Protein AF-A0A838VUN7-F1 (afdb_monomer)

pLDDT: mean 86.35, std 13.73, range [47.97, 97.88]

Structure (mmCIF, N/CA/C/O backbone):
data_AF-A0A838VUN7-F1
#
_entry.id   AF-A0A838VUN7-F1
#
loop_
_atom_site.group_PDB
_atom_site.id
_atom_site.type_symbol
_atom_site.label_atom_id
_atom_site.label_alt_id
_atom_site.label_comp_id
_atom_site.label_asym_id
_atom_site.label_entity_id
_atom_site.label_seq_id
_atom_site.pdbx_PDB_ins_code
_atom_site.Cartn_x
_atom_site.Cartn_y
_atom_site.Cartn_z
_atom_site.occupancy
_atom_site.B_iso_or_equiv
_atom_site.auth_seq_id
_atom_site.auth_comp_id
_atom_site.auth_asym_id
_atom_site.auth_atom_id
_atom_site.pdbx_PDB_model_num
ATOM 1 N N . ILE A 1 1 ? 11.961 -2.527 0.015 1.00 60.47 1 ILE A N 1
ATOM 2 C CA . ILE A 1 1 ? 12.430 -2.437 -1.397 1.00 60.47 1 ILE A CA 1
ATOM 3 C C . ILE A 1 1 ? 13.851 -1.857 -1.451 1.00 60.47 1 ILE A C 1
ATOM 5 O O . ILE A 1 1 ? 14.229 -1.157 -0.523 1.00 60.47 1 ILE A O 1
ATOM 9 N N . ILE A 1 2 ? 14.664 -2.150 -2.482 1.00 61.91 2 ILE A N 1
ATOM 10 C CA . ILE A 1 2 ? 15.952 -1.453 -2.694 1.00 61.91 2 ILE A CA 1
ATOM 11 C C . ILE A 1 2 ? 15.693 -0.212 -3.553 1.00 61.91 2 ILE A C 1
ATOM 13 O O . ILE A 1 2 ? 15.218 -0.328 -4.681 1.00 61.91 2 ILE A O 1
ATOM 17 N N . LEU A 1 3 ? 16.000 0.967 -3.014 1.00 60.28 3 LEU A N 1
ATOM 18 C CA . LEU A 1 3 ? 16.017 2.227 -3.754 1.00 60.28 3 LEU A CA 1
ATOM 19 C C . LEU A 1 3 ? 17.439 2.467 -4.276 1.00 60.28 3 LEU A C 1
ATOM 21 O O . LEU A 1 3 ? 18.329 2.807 -3.499 1.00 60.28 3 LEU A O 1
ATOM 25 N N . SER A 1 4 ? 17.670 2.273 -5.578 1.00 61.47 4 SER A N 1
ATOM 26 C CA . SER A 1 4 ? 18.929 2.689 -6.208 1.00 61.47 4 SER A CA 1
ATOM 27 C C . SER A 1 4 ? 18.871 4.176 -6.587 1.00 61.47 4 SER A C 1
ATOM 29 O O . SER A 1 4 ? 17.878 4.601 -7.177 1.00 61.47 4 SER A O 1
ATOM 31 N N . PRO A 1 5 ? 19.937 4.969 -6.371 1.00 60.53 5 PRO A N 1
ATOM 32 C CA . PRO A 1 5 ? 20.020 6.348 -6.863 1.00 60.53 5 PRO A CA 1
ATOM 33 C C . PRO A 1 5 ? 19.864 6.481 -8.389 1.00 60.53 5 PRO A C 1
ATOM 35 O O . PRO A 1 5 ? 19.522 7.550 -8.883 1.00 60.53 5 PRO A O 1
ATOM 38 N N . SER A 1 6 ? 20.106 5.402 -9.144 1.00 64.88 6 SER A N 1
ATOM 39 C CA . SER A 1 6 ? 19.923 5.351 -10.601 1.00 64.88 6 SER A CA 1
ATOM 40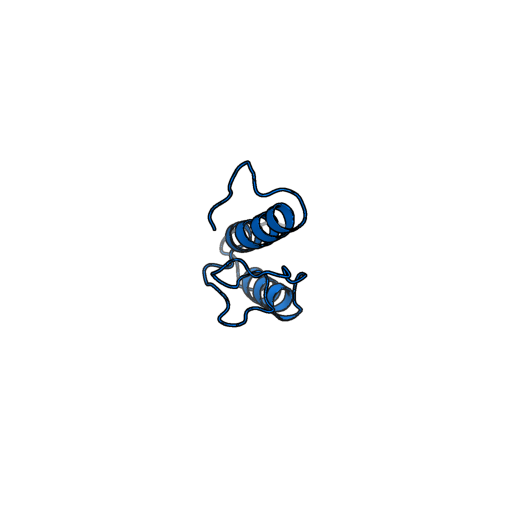 C C . SER A 1 6 ? 18.525 4.901 -11.043 1.00 64.88 6 SER A C 1
ATOM 42 O O . SER A 1 6 ? 18.224 4.942 -12.236 1.00 64.88 6 SER A O 1
ATOM 44 N N . GLN A 1 7 ? 17.662 4.476 -10.114 1.00 66.25 7 GLN A N 1
ATOM 45 C CA . GLN A 1 7 ? 16.274 4.113 -10.398 1.00 66.25 7 GLN A CA 1
ATOM 46 C C . GLN A 1 7 ? 15.424 5.376 -10.503 1.00 66.25 7 GLN A C 1
ATOM 48 O O . GLN A 1 7 ? 14.835 5.856 -9.537 1.00 66.25 7 GLN A O 1
ATOM 53 N N . THR A 1 8 ? 15.396 5.945 -11.700 1.00 72.19 8 THR A N 1
ATOM 54 C CA . THR A 1 8 ? 14.680 7.183 -11.994 1.00 72.19 8 THR A CA 1
ATOM 55 C C . THR A 1 8 ? 13.312 6.899 -12.625 1.00 72.19 8 THR A C 1
ATOM 57 O O . THR A 1 8 ? 13.059 5.827 -13.177 1.00 72.19 8 THR A O 1
ATOM 60 N N . GLY A 1 9 ? 12.389 7.856 -12.503 1.00 82.31 9 GLY A N 1
ATOM 61 C CA . GLY A 1 9 ? 11.048 7.768 -13.088 1.00 82.31 9 GLY A CA 1
ATOM 62 C C . GLY A 1 9 ? 10.065 6.913 -12.280 1.00 82.31 9 GLY A C 1
ATOM 63 O O . GLY A 1 9 ? 9.971 7.038 -11.058 1.00 82.31 9 GLY A O 1
ATOM 64 N N . GLU A 1 10 ? 9.304 6.060 -12.969 1.00 84.56 10 GLU A N 1
ATOM 65 C CA . GLU A 1 10 ? 8.154 5.335 -12.402 1.00 84.56 10 GLU A CA 1
ATOM 66 C C . GLU A 1 10 ? 8.520 4.391 -11.245 1.00 84.56 10 GLU A C 1
ATOM 68 O O . GLU A 1 10 ? 7.712 4.189 -10.337 1.00 84.56 10 GLU A O 1
ATOM 73 N N . TYR A 1 11 ? 9.749 3.865 -11.224 1.00 87.69 11 TYR A N 1
ATOM 74 C CA . TYR A 1 11 ? 10.231 2.980 -10.159 1.00 87.69 11 TYR A CA 1
ATOM 75 C C . TYR A 1 11 ? 10.372 3.689 -8.811 1.00 87.69 11 TYR A C 1
ATOM 77 O O . TYR A 1 11 ? 10.063 3.089 -7.781 1.00 87.69 11 TYR A O 1
ATOM 85 N N . LEU A 1 12 ? 10.780 4.965 -8.808 1.00 89.12 12 LEU A N 1
ATOM 86 C CA . LEU A 1 12 ? 10.851 5.755 -7.580 1.00 89.12 12 LEU A CA 1
ATOM 87 C C . LEU A 1 12 ? 9.446 5.968 -7.018 1.00 89.12 12 LEU A C 1
ATOM 89 O O . LEU A 1 12 ? 9.207 5.669 -5.855 1.00 89.12 12 LEU A O 1
ATOM 93 N N . SER A 1 13 ? 8.494 6.399 -7.853 1.00 90.69 13 SER A N 1
ATOM 94 C CA . SER A 1 13 ? 7.101 6.569 -7.426 1.00 90.69 13 SER A CA 1
ATOM 95 C C . SER A 1 13 ? 6.490 5.265 -6.914 1.00 90.69 13 SER A C 1
ATOM 97 O O . SER A 1 13 ? 5.785 5.276 -5.908 1.00 90.69 13 SER A O 1
ATOM 99 N N . ALA A 1 14 ? 6.764 4.141 -7.576 1.00 92.62 14 ALA A N 1
ATOM 100 C CA . ALA A 1 14 ? 6.287 2.831 -7.154 1.00 92.62 14 ALA A CA 1
ATOM 101 C C . ALA A 1 14 ? 6.842 2.420 -5.788 1.00 92.62 14 ALA A C 1
ATOM 103 O O . ALA A 1 14 ? 6.081 2.028 -4.904 1.00 92.62 14 ALA A O 1
ATOM 104 N N . ALA A 1 15 ? 8.152 2.569 -5.594 1.00 92.88 15 ALA A N 1
ATOM 105 C CA . ALA A 1 15 ? 8.788 2.274 -4.323 1.00 92.88 15 ALA A CA 1
ATOM 106 C C . ALA A 1 15 ? 8.295 3.219 -3.217 1.00 92.88 15 ALA A C 1
ATOM 108 O O . ALA A 1 15 ? 7.950 2.751 -2.140 1.00 92.88 15 ALA A O 1
ATOM 109 N N . THR A 1 16 ? 8.140 4.520 -3.487 1.00 92.88 16 THR A N 1
ATOM 110 C CA . THR A 1 16 ? 7.547 5.463 -2.526 1.00 92.88 16 THR A CA 1
ATOM 111 C C . THR A 1 16 ? 6.143 5.036 -2.105 1.00 92.88 16 THR A C 1
ATOM 113 O O . THR A 1 16 ? 5.850 5.048 -0.915 1.00 92.88 16 THR A O 1
ATOM 116 N N . ARG A 1 17 ? 5.278 4.619 -3.042 1.00 95.06 17 ARG A N 1
ATOM 117 C CA . ARG A 1 17 ? 3.928 4.134 -2.700 1.00 95.06 17 ARG A CA 1
ATOM 118 C C . ARG A 1 17 ? 3.977 2.899 -1.795 1.00 95.06 17 ARG A C 1
ATOM 120 O O . ARG A 1 17 ? 3.211 2.834 -0.841 1.00 95.06 17 ARG A O 1
ATOM 127 N N . HIS A 1 18 ? 4.870 1.952 -2.075 1.00 96.12 18 HIS A N 1
ATOM 128 C CA . HIS A 1 18 ? 5.034 0.739 -1.271 1.00 96.12 18 HIS A CA 1
ATOM 129 C C . HIS A 1 18 ? 5.525 1.045 0.146 1.00 96.12 18 HIS A C 1
ATOM 131 O O . HIS A 1 18 ? 4.907 0.633 1.125 1.00 96.12 18 HIS A O 1
ATOM 137 N N . GLU A 1 19 ? 6.592 1.833 0.267 1.00 95.56 19 GLU A N 1
ATOM 138 C CA . GLU A 1 19 ? 7.156 2.192 1.570 1.00 95.56 19 GLU A CA 1
ATOM 139 C C . GLU A 1 19 ? 6.185 3.076 2.377 1.00 95.56 19 GLU A C 1
ATOM 141 O O . GLU A 1 19 ? 6.087 2.952 3.596 1.00 95.56 19 GLU A O 1
ATOM 146 N N . PHE A 1 20 ? 5.374 3.909 1.713 1.00 96.56 20 PHE A N 1
ATOM 147 C CA . PHE A 1 20 ? 4.276 4.622 2.373 1.00 96.56 20 PHE A CA 1
ATOM 148 C C . PHE A 1 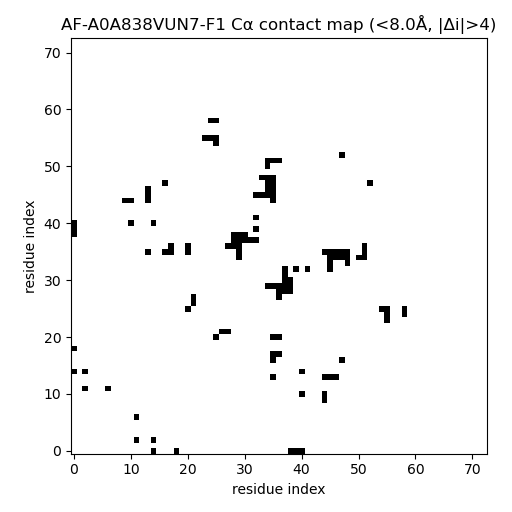20 ? 3.150 3.683 2.808 1.00 96.56 20 PHE A C 1
ATOM 150 O O . PHE A 1 20 ? 2.567 3.906 3.862 1.00 96.56 20 PHE A O 1
ATOM 157 N N . GLY A 1 21 ? 2.858 2.615 2.065 1.00 96.88 21 GLY A N 1
ATOM 158 C CA . GLY A 1 21 ? 1.925 1.580 2.512 1.00 96.88 21 GLY A CA 1
ATOM 159 C C . GLY A 1 21 ? 2.350 0.963 3.848 1.00 96.88 21 GLY A C 1
ATOM 160 O O . GLY A 1 21 ? 1.521 0.838 4.751 1.00 96.88 21 GLY A O 1
ATOM 161 N N . HIS A 1 22 ? 3.646 0.677 4.017 1.00 97.19 22 HIS A N 1
ATOM 162 C CA . HIS A 1 22 ? 4.209 0.261 5.306 1.00 97.19 22 HIS A CA 1
ATOM 163 C C . HIS A 1 22 ? 4.076 1.341 6.380 1.00 97.19 22 HIS A C 1
ATOM 165 O O . HIS A 1 22 ? 3.597 1.056 7.477 1.00 97.19 22 HIS A O 1
ATOM 171 N N . ALA A 1 23 ? 4.433 2.587 6.061 1.00 95.94 23 ALA A N 1
ATOM 172 C CA . ALA A 1 23 ? 4.329 3.706 6.998 1.00 95.94 23 ALA A CA 1
ATOM 173 C C . ALA A 1 23 ? 2.882 3.964 7.467 1.00 95.94 23 ALA A C 1
ATOM 175 O O . ALA A 1 23 ? 2.661 4.373 8.604 1.00 95.94 23 ALA A O 1
ATOM 176 N N . LEU A 1 24 ? 1.894 3.686 6.610 1.00 95.88 24 LEU A N 1
ATOM 177 C CA . LEU A 1 24 ? 0.459 3.788 6.897 1.00 95.88 24 LEU A CA 1
ATOM 178 C C . LEU A 1 24 ? -0.115 2.534 7.589 1.00 95.88 24 LEU A C 1
ATOM 180 O O . LEU A 1 24 ? -1.319 2.457 7.829 1.00 95.88 24 LEU A O 1
ATOM 184 N N . GLY A 1 25 ? 0.721 1.549 7.924 1.00 94.69 25 GLY A N 1
ATOM 185 C CA . GLY A 1 25 ? 0.346 0.407 8.760 1.00 94.69 25 GLY A CA 1
ATOM 186 C C . GLY A 1 25 ? 0.069 -0.900 8.018 1.00 94.69 25 GLY A C 1
ATOM 187 O O . GLY A 1 25 ? -0.383 -1.861 8.647 1.00 94.69 25 GLY A O 1
ATOM 188 N N . ILE A 1 26 ? 0.336 -0.996 6.710 1.00 96.50 26 ILE A N 1
ATOM 189 C CA . ILE A 1 26 ? 0.324 -2.292 6.019 1.00 96.50 26 ILE A CA 1
ATOM 190 C C . ILE A 1 26 ? 1.630 -3.027 6.331 1.00 96.50 26 ILE A C 1
ATOM 192 O O . ILE A 1 26 ? 2.659 -2.790 5.709 1.00 96.50 26 ILE A O 1
ATOM 196 N N . TRP A 1 27 ? 1.591 -3.960 7.277 1.00 92.88 27 TRP A N 1
ATOM 197 C CA . TRP A 1 27 ? 2.781 -4.716 7.691 1.00 92.88 27 TRP A CA 1
ATOM 198 C C . TRP A 1 27 ? 3.217 -5.802 6.700 1.00 92.88 27 TRP A C 1
ATOM 200 O O . TRP A 1 27 ? 4.384 -6.175 6.664 1.00 92.88 27 TRP A O 1
ATOM 210 N N . GLY A 1 28 ? 2.277 -6.345 5.925 1.00 94.38 28 GLY A N 1
ATOM 211 C CA . GLY A 1 28 ? 2.521 -7.477 5.033 1.00 94.38 28 GLY A CA 1
ATOM 212 C C . GLY A 1 28 ? 2.684 -7.079 3.571 1.00 94.38 28 GLY A C 1
ATOM 213 O O . GLY A 1 28 ? 2.194 -6.042 3.128 1.00 94.38 28 GLY A O 1
ATOM 214 N N . HIS A 1 29 ? 3.303 -7.966 2.797 1.00 96.88 29 HIS A N 1
ATOM 215 C CA . HIS A 1 29 ? 3.298 -7.868 1.343 1.00 96.88 29 HIS A CA 1
ATOM 216 C C . HIS A 1 29 ? 2.050 -8.519 0.737 1.00 96.88 29 HIS A C 1
ATOM 218 O O . HIS A 1 29 ? 1.494 -9.485 1.265 1.00 96.88 29 HIS A O 1
ATOM 224 N N . SER A 1 30 ? 1.636 -8.019 -0.422 1.00 96.19 30 SER A N 1
ATOM 225 C CA . SER A 1 30 ? 0.673 -8.700 -1.275 1.00 96.19 30 SER A CA 1
ATOM 226 C C . SER A 1 30 ? 1.341 -9.869 -2.015 1.00 96.19 30 SER A C 1
ATOM 228 O O . SER A 1 30 ? 2.485 -9.738 -2.447 1.00 96.19 30 SER A O 1
ATOM 230 N N . PRO A 1 31 ? 0.635 -10.995 -2.237 1.00 95.69 31 PRO A N 1
ATOM 231 C CA . PRO A 1 31 ? 1.070 -12.040 -3.158 1.00 95.69 31 PRO A CA 1
ATOM 232 C C . PRO A 1 31 ? 0.772 -11.705 -4.630 1.00 95.69 31 PRO A C 1
ATOM 234 O O . PRO A 1 31 ? 1.166 -12.462 -5.512 1.00 95.69 31 PRO A O 1
ATOM 237 N N . LEU A 1 32 ? 0.051 -10.613 -4.919 1.00 96.69 32 LEU A N 1
ATOM 238 C CA . LEU A 1 32 ? -0.337 -10.239 -6.278 1.00 96.69 32 LEU A CA 1
ATOM 239 C C . LEU A 1 32 ? 0.559 -9.121 -6.798 1.00 96.69 32 LEU A C 1
ATOM 241 O O . LEU A 1 32 ? 0.580 -8.033 -6.233 1.00 96.69 32 LEU A O 1
ATOM 245 N N . GLN A 1 33 ? 1.216 -9.364 -7.930 1.00 95.69 33 GLN A N 1
ATOM 246 C CA . GLN A 1 33 ? 2.065 -8.384 -8.622 1.00 95.69 33 GLN A CA 1
ATOM 247 C C . GLN A 1 33 ? 1.329 -7.124 -9.113 1.00 95.69 33 GLN A C 1
ATOM 249 O O . GLN A 1 33 ? 1.963 -6.157 -9.522 1.00 95.69 33 GLN A O 1
ATOM 254 N N . THR A 1 34 ? -0.005 -7.138 -9.096 1.00 95.56 34 THR A N 1
ATOM 255 C CA . THR A 1 34 ? -0.866 -6.005 -9.465 1.00 95.56 34 THR A CA 1
ATOM 256 C C . THR A 1 34 ? -1.128 -5.040 -8.309 1.00 95.56 34 THR A C 1
ATOM 258 O O . THR A 1 34 ? -1.789 -4.028 -8.518 1.00 95.56 34 THR A O 1
ATOM 261 N N . ASP A 1 35 ? -0.668 -5.360 -7.099 1.00 96.94 35 ASP A N 1
ATOM 262 C CA . ASP A 1 35 ? -0.814 -4.508 -5.922 1.00 96.94 35 ASP A CA 1
ATOM 263 C C . ASP A 1 35 ? 0.483 -3.747 -5.644 1.00 96.94 35 ASP A C 1
ATOM 265 O O . ASP A 1 35 ? 1.584 -4.261 -5.850 1.00 96.94 35 ASP A O 1
ATOM 269 N N . THR A 1 36 ? 0.354 -2.544 -5.085 1.00 95.88 36 THR A N 1
ATOM 270 C CA . THR A 1 36 ? 1.500 -1.721 -4.671 1.00 95.88 36 THR A CA 1
ATOM 271 C C . THR A 1 36 ? 2.369 -2.455 -3.651 1.00 95.88 36 THR A C 1
ATOM 273 O O . THR A 1 36 ? 3.595 -2.351 -3.664 1.00 95.88 36 THR A O 1
ATOM 276 N N . MET A 1 37 ? 1.734 -3.235 -2.774 1.00 96.31 37 MET A N 1
ATOM 277 C CA . MET A 1 37 ? 2.408 -3.952 -1.692 1.00 96.31 37 MET A CA 1
ATOM 278 C C . MET A 1 37 ? 3.051 -5.276 -2.129 1.00 96.31 37 MET A C 1
ATOM 280 O O . MET A 1 37 ? 3.443 -6.060 -1.268 1.00 96.31 37 MET A O 1
ATOM 284 N N . TYR A 1 38 ? 3.155 -5.581 -3.429 1.00 96.44 38 TYR A N 1
ATOM 285 C CA . TYR A 1 38 ? 3.905 -6.757 -3.884 1.00 96.44 38 TYR A CA 1
ATOM 286 C C . TYR A 1 38 ? 5.381 -6.655 -3.475 1.00 96.44 38 TYR A C 1
ATOM 288 O O . TYR A 1 38 ? 5.991 -5.594 -3.569 1.00 96.44 38 TYR A O 1
ATOM 296 N N . PHE A 1 39 ? 5.964 -7.762 -3.012 1.00 92.25 39 PHE A N 1
ATOM 297 C CA . PHE A 1 39 ? 7.281 -7.758 -2.358 1.00 92.25 39 PHE A CA 1
ATOM 298 C C . PHE A 1 39 ? 8.463 -7.418 -3.286 1.00 92.25 39 PHE A C 1
ATOM 300 O O . PHE A 1 39 ? 9.561 -7.137 -2.807 1.00 92.25 39 PHE A O 1
ATOM 307 N N . SER A 1 40 ? 8.268 -7.496 -4.606 1.00 89.94 40 SER A N 1
ATOM 308 C CA . SER A 1 40 ? 9.319 -7.317 -5.609 1.00 89.94 40 SER A CA 1
ATOM 309 C C . SER A 1 40 ? 8.954 -6.226 -6.610 1.00 89.94 40 SER A C 1
ATOM 311 O O . SER A 1 40 ? 7.785 -6.028 -6.939 1.00 89.94 40 SER A O 1
ATOM 313 N N . GLN A 1 41 ? 9.963 -5.536 -7.138 1.00 86.75 41 GLN A N 1
ATOM 314 C CA . GLN A 1 41 ? 9.768 -4.589 -8.231 1.00 86.75 41 GLN A CA 1
ATOM 315 C C . GLN A 1 41 ? 9.365 -5.331 -9.509 1.00 86.75 41 GLN A C 1
ATOM 317 O O . GLN A 1 41 ? 9.925 -6.372 -9.854 1.00 86.75 41 GLN A O 1
ATOM 322 N N . VAL A 1 42 ? 8.405 -4.764 -10.232 1.00 88.00 42 VAL A N 1
ATOM 323 C CA . VAL A 1 42 ? 7.901 -5.305 -11.498 1.00 88.00 42 VAL A CA 1
ATOM 324 C C . VAL A 1 42 ? 8.188 -4.336 -12.639 1.00 88.00 42 VAL A C 1
ATOM 326 O O . VAL A 1 42 ? 8.313 -3.133 -12.425 1.00 88.00 42 VAL A O 1
ATOM 329 N N . ARG A 1 43 ? 8.272 -4.860 -13.866 1.00 87.50 43 ARG A N 1
ATOM 330 C CA . ARG A 1 43 ? 8.630 -4.088 -15.071 1.00 87.50 43 ARG A CA 1
ATOM 331 C C . ARG A 1 43 ? 7.679 -2.922 -15.365 1.00 87.50 43 ARG A C 1
ATOM 333 O O . ARG A 1 43 ? 8.110 -1.907 -15.897 1.00 87.50 43 ARG A O 1
ATOM 340 N N . HIS A 1 44 ? 6.398 -3.095 -15.046 1.00 89.25 44 HIS A N 1
ATOM 341 C CA . HIS A 1 44 ? 5.358 -2.081 -15.198 1.00 89.25 44 HIS A CA 1
ATOM 342 C C . HIS A 1 44 ? 4.724 -1.854 -13.830 1.00 89.25 44 HIS A C 1
ATOM 344 O O . HIS A 1 44 ? 3.850 -2.634 -13.440 1.00 89.25 44 HIS A O 1
ATOM 350 N N . PRO A 1 45 ? 5.212 -0.869 -13.058 1.00 89.25 45 PRO A N 1
ATOM 351 C CA . PRO A 1 45 ? 4.753 -0.694 -11.695 1.00 89.25 45 PRO A CA 1
ATOM 352 C C . PRO A 1 45 ? 3.247 -0.410 -11.635 1.00 89.25 45 PRO A C 1
ATOM 354 O O . PRO A 1 45 ? 2.767 0.472 -12.353 1.00 89.25 45 PRO A O 1
ATOM 357 N N . PRO A 1 46 ? 2.484 -1.132 -10.796 1.00 90.75 46 PRO A N 1
ATOM 358 C CA . PRO A 1 46 ? 1.051 -0.926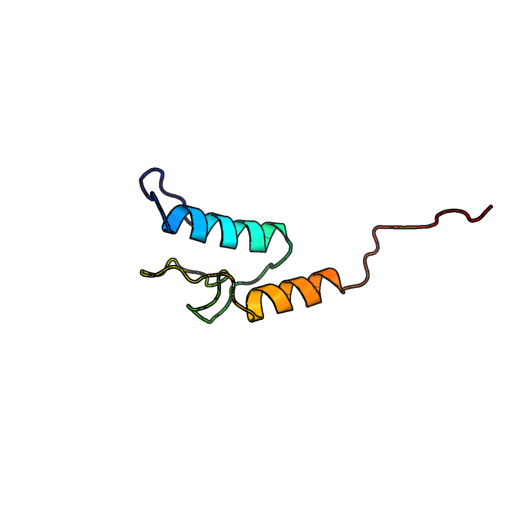 -10.712 1.00 90.75 46 PRO A CA 1
ATOM 359 C C . PRO A 1 46 ? 0.719 0.442 -10.101 1.00 90.75 46 PRO A C 1
ATOM 361 O O . PRO A 1 46 ? 1.482 1.036 -9.328 1.00 90.75 46 PRO A O 1
ATOM 364 N N . ALA A 1 47 ? -0.465 0.945 -10.447 1.00 93.94 47 ALA A N 1
ATOM 365 C CA . ALA A 1 47 ? -1.108 1.999 -9.674 1.00 93.94 47 ALA A CA 1
ATOM 366 C C . ALA A 1 47 ? -1.617 1.438 -8.332 1.00 93.94 47 ALA A C 1
ATOM 368 O O . ALA A 1 47 ? -1.604 0.231 -8.101 1.00 93.94 47 ALA A O 1
ATOM 369 N N . ILE A 1 48 ? -2.107 2.320 -7.459 1.00 96.25 48 ILE A N 1
ATOM 370 C CA . ILE A 1 48 ? -2.747 1.904 -6.206 1.00 96.25 48 ILE A CA 1
ATOM 371 C C . ILE A 1 48 ? -3.987 1.071 -6.542 1.00 96.25 48 ILE A C 1
ATOM 373 O O . ILE A 1 48 ? -4.897 1.555 -7.221 1.00 96.25 48 ILE A O 1
ATOM 377 N N . SER A 1 49 ? -4.034 -0.174 -6.070 1.00 97.00 49 SER A N 1
ATOM 378 C CA . SER A 1 49 ? -5.140 -1.077 -6.365 1.00 97.00 49 SER A CA 1
ATOM 379 C C . SER A 1 49 ? -6.329 -0.840 -5.420 1.00 97.00 49 SER A C 1
ATOM 381 O O . SER A 1 49 ? -6.164 -0.351 -4.296 1.00 97.00 49 SER A O 1
ATOM 383 N N . PRO A 1 50 ? -7.557 -1.243 -5.797 1.00 97.44 50 PRO A N 1
ATOM 384 C CA . PRO A 1 50 ? -8.690 -1.234 -4.869 1.00 97.44 50 PRO A CA 1
ATOM 385 C C . PRO A 1 50 ? -8.436 -2.064 -3.602 1.00 97.44 50 PRO A C 1
ATOM 387 O O . PRO A 1 50 ? -8.980 -1.766 -2.538 1.00 97.44 50 PRO A O 1
ATOM 390 N N . ARG A 1 51 ? -7.602 -3.107 -3.696 1.00 96.62 51 ARG A N 1
ATOM 391 C CA . ARG A 1 51 ? -7.235 -3.956 -2.563 1.00 96.62 51 ARG A CA 1
ATOM 392 C C . ARG A 1 51 ? -6.269 -3.246 -1.617 1.00 96.62 51 ARG A C 1
ATOM 394 O O . ARG A 1 51 ? -6.461 -3.373 -0.407 1.00 96.62 51 ARG A O 1
ATOM 401 N N . ASP A 1 52 ? -5.312 -2.472 -2.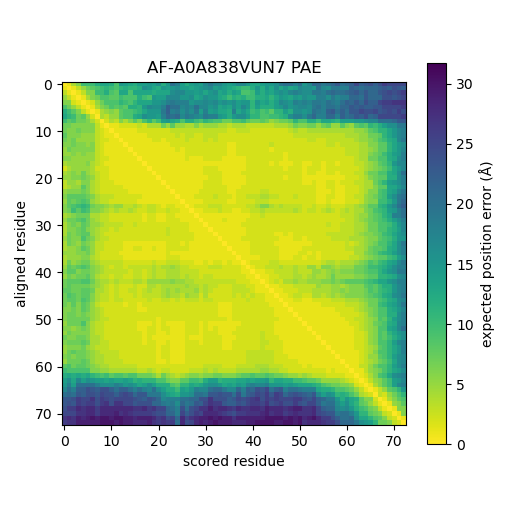132 1.00 97.44 52 ASP A N 1
ATOM 402 C CA . ASP A 1 52 ? -4.446 -1.604 -1.320 1.00 97.44 52 ASP A CA 1
ATOM 403 C C . ASP A 1 52 ? -5.313 -0.647 -0.477 1.00 97.44 52 ASP A C 1
ATOM 405 O O . ASP A 1 52 ? -5.234 -0.629 0.754 1.00 97.44 52 ASP A O 1
ATOM 409 N N . VAL A 1 53 ? -6.252 0.054 -1.127 1.00 97.56 53 VAL A N 1
ATOM 410 C CA . VAL A 1 53 ? -7.189 0.984 -0.469 1.00 97.56 53 VAL A CA 1
ATOM 411 C C . VAL A 1 53 ? -8.055 0.280 0.574 1.00 97.56 53 VAL A C 1
ATOM 413 O O . VAL A 1 53 ? -8.212 0.769 1.692 1.00 97.56 53 VAL A O 1
ATOM 416 N N . ASN A 1 54 ? -8.633 -0.873 0.237 1.00 97.88 54 ASN A N 1
ATOM 417 C CA . ASN A 1 54 ? -9.484 -1.616 1.164 1.00 97.88 54 ASN A CA 1
ATOM 418 C C . ASN A 1 54 ? -8.699 -2.181 2.355 1.00 97.88 54 ASN A C 1
ATOM 420 O O . ASN A 1 54 ? -9.268 -2.336 3.434 1.00 97.88 54 ASN A O 1
ATOM 424 N N . THR A 1 55 ? -7.407 -2.465 2.186 1.00 97.19 55 THR A N 1
ATOM 425 C CA . THR A 1 55 ? -6.526 -2.901 3.277 1.00 97.19 55 THR A CA 1
ATOM 426 C C . THR A 1 55 ? -6.288 -1.753 4.252 1.00 97.19 55 THR A C 1
ATOM 428 O O . THR A 1 55 ? -6.508 -1.931 5.448 1.00 97.19 55 THR A O 1
ATOM 431 N N . LEU A 1 56 ? -5.975 -0.552 3.751 1.00 96.75 56 LEU A N 1
ATOM 432 C CA . LEU A 1 56 ? -5.884 0.649 4.587 1.00 96.75 56 LEU A CA 1
ATOM 433 C C . LEU A 1 56 ? -7.208 0.944 5.293 1.00 96.75 56 LEU A C 1
ATOM 435 O O . LEU A 1 56 ? -7.222 1.101 6.506 1.00 96.75 56 LEU A O 1
ATOM 439 N N . LYS A 1 57 ? -8.346 0.920 4.590 1.00 97.50 57 LYS A N 1
ATOM 440 C CA . LYS A 1 57 ? -9.661 1.111 5.231 1.00 97.50 57 LYS A CA 1
ATOM 441 C C . LYS A 1 57 ? -9.879 0.156 6.406 1.00 97.50 57 LYS A C 1
ATOM 443 O O . LYS A 1 57 ? -10.372 0.585 7.439 1.00 97.50 57 LYS A O 1
ATOM 448 N N . LYS A 1 58 ? -9.495 -1.120 6.273 1.00 95.75 58 LYS A N 1
ATOM 449 C CA . LYS A 1 58 ? -9.598 -2.101 7.366 1.00 95.75 58 LYS A CA 1
ATOM 450 C C . LYS A 1 58 ? -8.675 -1.773 8.537 1.00 95.75 58 LYS A C 1
ATOM 452 O O . LYS A 1 58 ? -9.118 -1.902 9.673 1.00 95.75 58 LYS A O 1
ATOM 457 N N . ILE A 1 59 ? -7.435 -1.360 8.264 1.00 94.19 59 ILE A N 1
ATOM 458 C CA . ILE A 1 59 ? -6.458 -0.946 9.284 1.00 94.19 59 ILE A CA 1
ATOM 459 C C . ILE A 1 59 ? -6.984 0.265 10.060 1.00 94.19 59 ILE A C 1
ATOM 461 O O . ILE A 1 59 ? -7.068 0.219 11.280 1.00 94.19 59 ILE A O 1
ATOM 465 N N . TYR A 1 60 ? -7.411 1.314 9.359 1.00 93.44 60 TYR A N 1
ATOM 466 C CA . TYR A 1 60 ? -7.883 2.558 9.973 1.00 93.44 60 TYR A CA 1
ATOM 467 C C . TYR A 1 60 ? -9.285 2.450 10.590 1.00 93.44 60 TYR A C 1
ATOM 469 O O . TYR A 1 60 ? -9.672 3.312 11.371 1.00 93.44 60 TYR A O 1
ATOM 477 N N . ALA A 1 61 ? -10.045 1.402 10.264 1.00 94.12 61 ALA A N 1
ATOM 478 C CA . ALA A 1 61 ? -11.294 1.073 10.947 1.00 94.12 61 ALA A CA 1
ATOM 479 C C . ALA A 1 61 ? -11.080 0.277 12.247 1.00 94.12 61 ALA A C 1
ATOM 481 O O . ALA A 1 61 ? -12.049 0.055 12.973 1.00 94.12 61 ALA A O 1
ATOM 482 N N . GLN A 1 62 ? -9.857 -0.190 12.540 1.00 90.94 62 GLN A N 1
ATOM 483 C CA . GLN A 1 62 ? -9.591 -0.848 13.817 1.00 90.94 62 GLN A CA 1
ATOM 484 C C . GLN A 1 62 ? -9.737 0.160 14.965 1.00 90.94 62 GLN A C 1
ATOM 486 O O . GLN A 1 62 ? -9.310 1.308 14.823 1.00 90.94 62 GLN A O 1
ATOM 491 N N . PRO A 1 63 ? -10.318 -0.249 16.107 1.00 87.06 63 PRO A N 1
ATOM 492 C CA . PRO A 1 63 ? -10.422 0.621 17.269 1.00 87.06 63 PRO A CA 1
ATOM 493 C C . PRO A 1 63 ? -9.023 1.049 17.718 1.00 87.06 63 PRO A C 1
ATOM 495 O O . PRO A 1 63 ? -8.147 0.213 17.947 1.00 87.06 63 PRO A O 1
ATOM 498 N N . THR A 1 64 ? -8.807 2.356 17.841 1.00 74.31 64 THR A N 1
ATOM 499 C CA . THR A 1 64 ? -7.557 2.902 18.366 1.00 74.31 64 THR A CA 1
ATOM 500 C C . THR A 1 64 ? -7.675 3.045 19.878 1.00 74.31 64 THR A C 1
ATOM 502 O O . THR A 1 64 ? -8.675 3.534 20.393 1.00 74.31 64 THR A O 1
ATOM 505 N N . SER A 1 65 ? -6.636 2.649 20.612 1.00 71.44 65 SER A N 1
ATOM 506 C CA . SER A 1 65 ? -6.466 3.059 22.014 1.00 71.44 65 SER A CA 1
ATOM 507 C C . SER A 1 65 ? -5.905 4.486 22.137 1.00 71.44 65 SER A C 1
ATOM 509 O O . SER A 1 6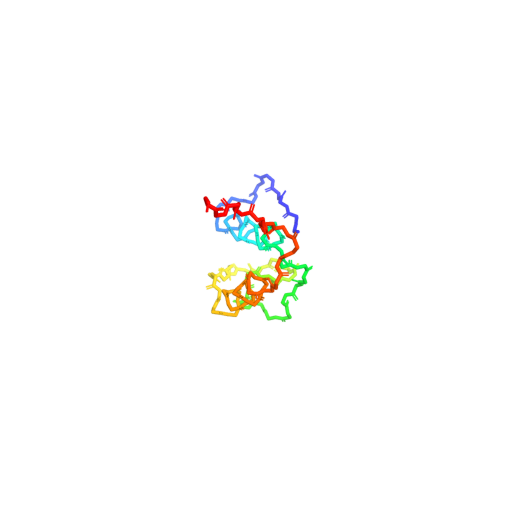5 ? -5.781 5.010 23.241 1.00 71.44 65 SER A O 1
ATOM 511 N N . LEU A 1 66 ? -5.5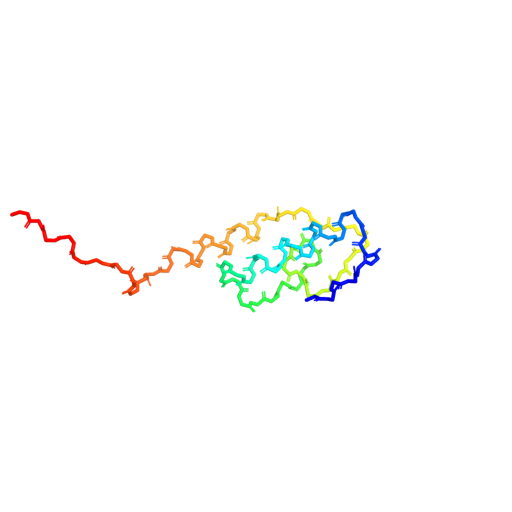64 5.120 21.005 1.00 67.44 66 LEU A N 1
ATOM 512 C CA . LEU A 1 66 ? -5.180 6.528 20.911 1.00 67.44 66 LEU A CA 1
ATOM 513 C C . LEU A 1 66 ? -6.412 7.417 20.627 1.00 67.44 66 LEU A C 1
ATOM 515 O O . LEU A 1 66 ? -7.028 7.277 19.569 1.00 67.44 66 LEU A O 1
ATOM 519 N N . GLY A 1 67 ? -6.700 8.345 21.559 1.00 68.06 67 GLY A N 1
ATOM 520 C CA . GLY A 1 67 ? -7.866 9.263 21.618 1.00 68.06 67 GLY A CA 1
ATOM 521 C C . GLY A 1 67 ? -9.101 8.608 22.275 1.00 68.06 67 GLY A C 1
ATOM 522 O O . GLY A 1 67 ? -9.366 7.454 21.982 1.00 68.06 67 GLY A O 1
ATOM 523 N N . TRP A 1 68 ? -9.920 9.190 23.171 1.00 69.00 68 TRP A N 1
ATOM 524 C CA . TRP A 1 68 ? -10.085 10.514 23.812 1.00 69.00 68 TRP A CA 1
ATOM 525 C C . TRP A 1 68 ? -10.848 10.347 25.156 1.00 69.00 68 TRP A C 1
ATOM 527 O O . TRP A 1 68 ? -11.663 9.436 25.277 1.00 69.00 68 TRP A O 1
ATOM 537 N N . THR A 1 69 ? -10.778 11.341 26.051 1.00 60.38 69 THR A N 1
ATOM 538 C CA . THR A 1 69 ? -12.012 11.982 26.559 1.00 60.38 69 THR A CA 1
ATOM 539 C C . THR A 1 69 ? -11.888 13.485 26.325 1.00 60.38 69 THR A C 1
ATOM 541 O O . THR A 1 69 ? -11.103 14.155 26.990 1.00 60.38 69 THR A O 1
ATOM 544 N N . VAL A 1 70 ? -12.638 14.041 25.362 1.00 64.06 70 VAL A N 1
ATOM 545 C CA . VAL A 1 70 ? -13.010 15.457 25.477 1.00 64.06 70 VAL A CA 1
ATOM 546 C C . VAL A 1 70 ? -13.948 15.466 26.672 1.00 64.06 70 VAL A C 1
ATOM 548 O O . VAL A 1 70 ? -15.020 14.864 26.602 1.00 64.06 70 VAL A O 1
ATOM 551 N N . SER A 1 71 ? -13.538 16.054 27.788 1.00 59.00 71 SER A N 1
ATOM 552 C CA . SER A 1 71 ? -14.480 16.319 28.868 1.00 59.00 71 SER A CA 1
ATOM 553 C C . SER A 1 71 ? -15.558 17.239 28.300 1.00 59.00 71 SER A C 1
ATOM 555 O O . SER A 1 71 ? -15.273 18.391 27.971 1.00 59.00 71 SER A O 1
ATOM 557 N N . ASN A 1 72 ? -16.767 16.708 28.106 1.00 56.16 72 ASN A N 1
ATOM 558 C CA . ASN A 1 72 ? -17.933 17.551 27.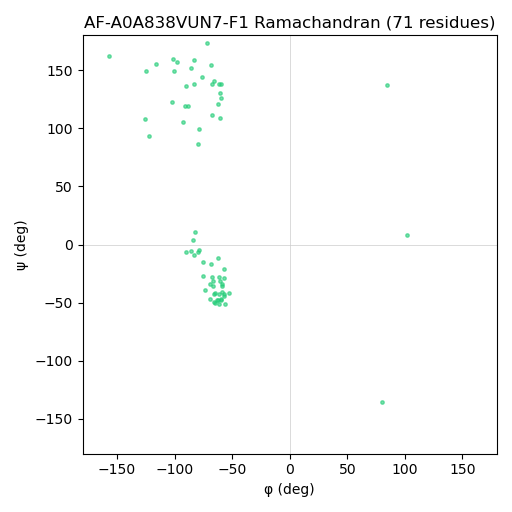878 1.00 56.16 72 ASN A CA 1
ATOM 559 C C . ASN A 1 72 ? -18.101 18.451 29.107 1.00 56.16 72 ASN A C 1
ATOM 561 O O . ASN A 1 72 ? -17.880 17.998 30.232 1.00 56.16 72 ASN A O 1
ATOM 565 N N . GLN A 1 73 ? -18.422 19.714 28.830 1.00 47.97 73 GLN A N 1
ATOM 566 C CA . GLN A 1 73 ? -18.650 20.783 29.800 1.00 47.97 73 GLN A CA 1
ATOM 567 C C . GLN A 1 73 ? -19.582 20.385 30.945 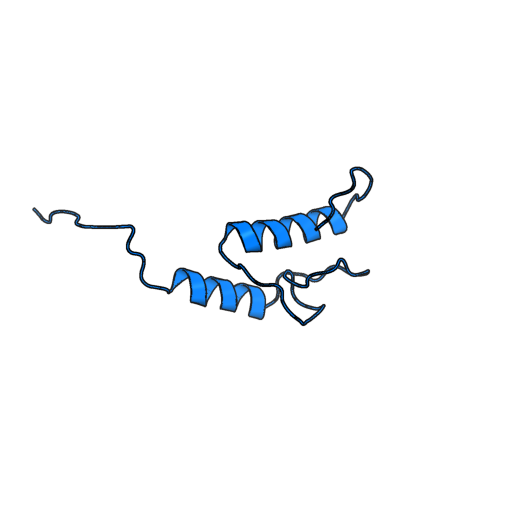1.00 47.97 73 GLN A C 1
ATOM 569 O O . GLN A 1 73 ? -20.546 19.628 30.685 1.00 47.97 73 GLN A O 1
#

Sequence (73 aa):
IILSPSQTGEYLSAATRHEFGHALGIWGHSPLQTDTMYFSQVRHPPAISPRDVNTLKKIYAQPTSLGWTVSNQ

Nearest PDB structures (foldseek):
  8we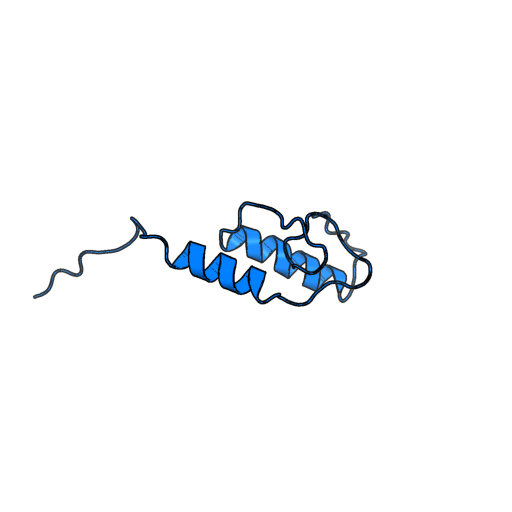o-assembly2_A  TM=5.838E-01  e=1.646E-01  Bacteroides fragilis
  7pnd-assembly1_B  TM=6.294E-01  e=3.854E-01  Bacteroides fragilis
  8h3x-assembly1_C  TM=6.450E-01  e=3.590E-01  Bacteroides fragilis

Solvent-accessible surface area (backbone atoms only — not comparable to full-atom values): 4702 Å² total; per-residue (Å²): 132,88,85,52,96,82,52,66,67,69,58,42,57,37,49,51,51,26,56,45,40,41,75,72,65,45,86,66,64,42,95,45,78,63,34,45,44,23,81,65,94,58,98,71,64,46,60,87,29,75,63,56,54,52,50,47,52,54,58,72,66,48,88,60,92,74,76,84,80,80,78,77,130

Foldseek 3Di:
DDDDPPPDDPQVVLVVLQVVLVVLPPVAADPDQQASRHPDDDPDRHDHDPVSVVVSVVVVPPDDPPDDDPPDD

Mean predicted aligned error: 7.13 Å

Radius of gyration: 16.01 Å; Cα contacts (8 Å, |Δi|>4): 63; chains: 1; bounding box: 39×33×45 Å

Secondary structure (DSSP, 8-state):
----TT--THHHHHHHHHHHHHHTT--SPBS-TTSTTBSS--SSPPPPPHHHHHHHHHHHTSPPSS-------